Protein AF-A0A150GK79-F1 (afdb_monomer)

Mean predicted aligned error: 10.84 Å

Secondary structure (DSSP, 8-state):
--HHHHHHHHHT-HHHHHHHHHHHHHHHHHHHHHHHHHHHHHT--HHHHHHT--EEE-HHHHHHHHHHTT----GGG----SEEEPPPP-

InterPro domains:
  IPR042104 Polyketide synthase, dehydratase domain superfamily [G3DSA:3.10.129.110] (17-88)
  IPR049551 Polyketide synthase, dehydratase domain, C-terminal [PF14765] (47-84)

Organism: Gonium pectorale (NCBI:txid33097)

Structure (mmCIF, N/CA/C/O backbone):
data_AF-A0A150GK79-F1
#
_entry.id   AF-A0A150GK79-F1
#
loop_
_atom_site.group_PDB
_atom_site.id
_atom_site.type_symbol
_atom_site.label_atom_id
_atom_site.label_alt_id
_atom_site.label_comp_id
_atom_site.label_asym_id
_atom_site.label_entity_id
_atom_site.label_seq_id
_atom_site.pdbx_PDB_ins_code
_atom_site.Cartn_x
_atom_site.Cartn_y
_atom_site.Cartn_z
_atom_site.occupancy
_atom_site.B_iso_or_equiv
_atom_site.auth_seq_id
_atom_site.auth_comp_id
_atom_site.auth_asym_id
_atom_site.auth_atom_id
_atom_site.pdbx_PDB_model_num
ATOM 1 N N . MET A 1 1 ? 20.596 21.321 -22.049 1.00 63.59 1 MET A N 1
ATOM 2 C CA . MET A 1 1 ? 21.003 19.901 -22.069 1.00 63.59 1 MET A CA 1
ATOM 3 C C . MET A 1 1 ? 21.040 19.489 -23.531 1.00 63.59 1 MET A C 1
ATOM 5 O O . MET A 1 1 ? 20.013 19.627 -24.180 1.00 63.59 1 MET A O 1
ATOM 9 N N . ASP A 1 2 ? 22.206 19.137 -24.074 1.00 88.69 2 ASP A N 1
ATOM 10 C CA . ASP A 1 2 ? 22.350 18.760 -25.489 1.00 88.69 2 ASP A CA 1
ATOM 11 C C . ASP A 1 2 ? 21.966 17.275 -25.686 1.00 88.69 2 ASP A C 1
ATOM 13 O O . ASP A 1 2 ? 22.617 16.402 -25.101 1.00 88.69 2 ASP A O 1
ATOM 17 N N . PRO A 1 3 ? 20.923 16.960 -26.479 1.00 86.06 3 PRO A N 1
ATOM 18 C CA . PRO A 1 3 ? 20.499 15.582 -26.726 1.00 86.06 3 PRO A CA 1
ATOM 19 C C . PRO A 1 3 ? 21.563 14.721 -27.419 1.00 86.06 3 PRO A C 1
ATOM 21 O O . PRO A 1 3 ? 21.609 13.510 -27.193 1.00 86.06 3 PRO A O 1
ATOM 24 N N . ALA A 1 4 ? 22.423 15.320 -28.250 1.00 87.88 4 ALA A N 1
ATOM 25 C CA . ALA A 1 4 ? 23.468 14.590 -28.962 1.00 87.88 4 ALA A CA 1
ATOM 26 C C . ALA A 1 4 ? 24.582 14.146 -28.004 1.00 87.88 4 ALA A C 1
ATOM 28 O O . ALA A 1 4 ? 24.965 12.975 -28.018 1.00 87.88 4 ALA A O 1
ATOM 29 N N . ALA A 1 5 ? 25.021 15.043 -27.115 1.00 89.69 5 ALA A N 1
ATOM 30 C CA . ALA A 1 5 ? 25.974 14.734 -26.050 1.00 89.69 5 ALA A CA 1
ATOM 31 C C . ALA A 1 5 ? 25.451 13.672 -25.063 1.00 89.69 5 ALA A C 1
ATOM 33 O O . ALA A 1 5 ? 26.207 12.823 -24.598 1.00 89.69 5 ALA A O 1
ATOM 34 N N . PHE A 1 6 ? 24.148 13.673 -24.758 1.00 86.00 6 PHE A N 1
ATOM 35 C CA . PHE A 1 6 ? 23.543 12.622 -23.935 1.00 86.00 6 PHE A CA 1
ATOM 36 C C . PHE A 1 6 ? 23.557 11.261 -24.644 1.00 86.00 6 PHE A C 1
ATOM 38 O O . PHE A 1 6 ? 23.938 10.255 -24.047 1.00 86.00 6 PHE A O 1
ATOM 45 N N . ARG A 1 7 ? 23.186 11.219 -25.932 1.00 83.75 7 ARG A N 1
ATOM 46 C CA . ARG A 1 7 ? 23.196 9.979 -26.722 1.00 83.75 7 ARG A CA 1
ATOM 47 C C . ARG A 1 7 ? 24.609 9.412 -26.868 1.00 83.75 7 ARG A C 1
ATOM 49 O O . ARG A 1 7 ? 24.770 8.200 -26.768 1.00 83.75 7 ARG A O 1
ATOM 56 N N . SER A 1 8 ? 25.622 10.248 -27.085 1.00 87.31 8 SER A N 1
ATOM 57 C CA . SER A 1 8 ? 27.009 9.777 -27.170 1.00 87.31 8 SER A CA 1
ATOM 58 C C . SER A 1 8 ? 27.515 9.246 -25.828 1.00 87.31 8 SER A C 1
ATOM 60 O O . SER A 1 8 ? 28.108 8.172 -25.796 1.00 87.31 8 SER A O 1
ATOM 62 N N . ALA A 1 9 ? 27.209 9.927 -24.719 1.00 88.00 9 ALA A N 1
ATOM 63 C CA . ALA A 1 9 ? 27.548 9.459 -23.374 1.00 88.00 9 ALA A CA 1
ATOM 64 C C . ALA A 1 9 ? 26.849 8.138 -23.009 1.00 88.00 9 ALA A C 1
ATOM 66 O O . ALA A 1 9 ? 27.415 7.319 -22.291 1.00 88.00 9 ALA A O 1
ATOM 67 N N . LEU A 1 10 ? 25.629 7.921 -23.509 1.00 87.00 10 LEU A N 1
ATOM 68 C CA . LEU A 1 10 ? 24.896 6.670 -23.331 1.00 87.00 10 LEU A CA 1
ATOM 69 C C . LEU A 1 10 ? 25.501 5.528 -24.158 1.00 87.00 10 LEU A C 1
ATOM 71 O O . LEU A 1 10 ? 25.592 4.411 -23.666 1.00 87.00 10 LEU A O 1
ATOM 75 N N . LEU A 1 11 ? 25.917 5.802 -25.399 1.00 89.31 11 LEU A N 1
ATOM 76 C CA . LEU A 1 11 ? 26.504 4.793 -26.285 1.00 89.31 11 LEU A CA 1
ATOM 77 C C . LEU A 1 11 ? 27.946 4.415 -25.916 1.00 89.31 11 LEU A C 1
ATOM 79 O O . LEU A 1 11 ? 28.391 3.320 -26.243 1.00 89.31 11 LEU A O 1
ATOM 83 N N . ALA A 1 12 ? 28.670 5.313 -25.249 1.00 91.00 12 ALA A N 1
ATOM 84 C CA . ALA A 1 12 ? 30.025 5.065 -24.761 1.00 91.00 12 ALA A CA 1
ATOM 85 C C . ALA A 1 12 ? 30.071 4.165 -23.511 1.00 91.00 12 ALA A C 1
ATOM 87 O O . ALA A 1 12 ? 31.150 3.717 -23.130 1.00 91.00 12 ALA A O 1
ATOM 88 N N . ASP A 1 13 ? 28.923 3.910 -22.875 1.00 91.06 13 ASP A N 1
ATOM 89 C CA . ASP A 1 13 ? 28.803 3.126 -21.649 1.00 91.06 13 ASP A CA 1
ATOM 90 C C . ASP A 1 13 ? 28.120 1.771 -21.946 1.00 91.06 13 ASP A C 1
ATOM 92 O O . ASP A 1 13 ? 26.892 1.706 -22.101 1.00 91.06 13 ASP A O 1
ATOM 96 N N . PRO A 1 14 ? 28.895 0.675 -22.055 1.00 88.19 14 PRO A N 1
ATOM 97 C CA . PRO A 1 14 ? 28.354 -0.637 -22.399 1.00 88.19 14 PRO A CA 1
ATOM 98 C C . PRO A 1 14 ? 27.435 -1.203 -21.308 1.00 88.19 14 PRO A C 1
ATOM 100 O O . PRO A 1 14 ? 26.507 -1.942 -21.637 1.00 88.19 14 PRO A O 1
ATOM 103 N N . GLU A 1 15 ? 27.630 -0.834 -20.036 1.00 89.06 15 GLU A N 1
ATOM 104 C CA . GLU A 1 15 ? 26.750 -1.264 -18.943 1.00 89.06 15 GLU A CA 1
ATOM 105 C C . GLU A 1 15 ? 25.375 -0.601 -19.063 1.00 89.06 15 GLU A C 1
ATOM 107 O O . GLU A 1 15 ? 24.345 -1.267 -18.930 1.00 89.06 15 GLU A O 1
ATOM 112 N N . ARG A 1 16 ? 25.332 0.694 -19.405 1.00 84.25 16 ARG A N 1
ATOM 113 C CA . ARG A 1 16 ? 24.063 1.398 -19.656 1.00 84.25 16 ARG A CA 1
ATOM 114 C C . ARG A 1 16 ? 23.326 0.869 -20.881 1.00 84.25 16 ARG A C 1
ATOM 116 O O . ARG A 1 16 ? 22.099 0.771 -20.839 1.00 84.25 16 ARG A O 1
ATOM 123 N N . ILE A 1 17 ? 24.037 0.503 -21.952 1.00 84.56 17 ILE A N 1
ATOM 124 C CA . ILE A 1 17 ? 23.417 -0.144 -23.120 1.00 84.56 17 ILE A CA 1
ATOM 125 C C . ILE A 1 17 ? 22.834 -1.510 -22.733 1.00 84.56 17 ILE A C 1
ATOM 127 O O . ILE A 1 17 ? 21.679 -1.786 -23.060 1.00 84.56 17 ILE A O 1
ATOM 131 N N . ALA A 1 18 ? 23.594 -2.345 -22.020 1.00 85.06 18 ALA A N 1
ATOM 132 C CA . ALA A 1 18 ? 23.134 -3.666 -21.594 1.00 85.06 18 ALA A CA 1
ATOM 133 C C . ALA A 1 18 ? 21.896 -3.573 -20.682 1.00 85.06 18 ALA A C 1
ATOM 135 O O . ALA A 1 18 ? 20.918 -4.300 -20.874 1.00 85.06 18 ALA A O 1
ATOM 136 N N . ALA A 1 19 ? 21.883 -2.615 -19.749 1.00 82.88 19 ALA A N 1
ATOM 137 C CA . ALA A 1 19 ? 20.726 -2.351 -18.899 1.00 82.88 19 ALA A CA 1
ATOM 138 C C . ALA A 1 19 ? 19.479 -1.988 -19.726 1.00 82.88 19 A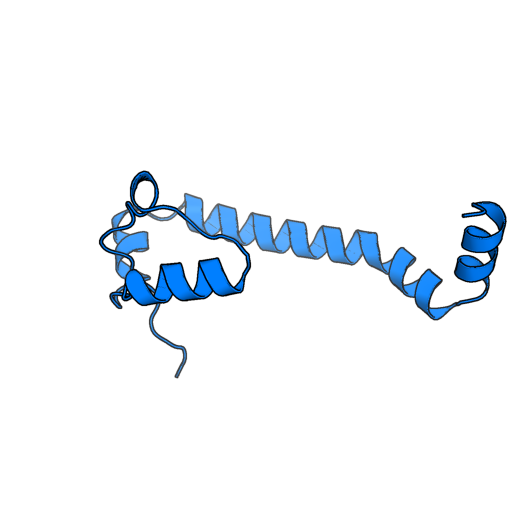LA A C 1
ATOM 140 O O . ALA A 1 19 ? 18.413 -2.560 -19.506 1.00 82.88 19 ALA A O 1
ATOM 141 N N . LEU A 1 20 ? 19.607 -1.113 -20.730 1.00 79.06 20 LEU A N 1
ATOM 142 C CA . LEU A 1 20 ? 18.497 -0.745 -21.620 1.00 79.06 20 LEU A CA 1
ATOM 143 C C . LEU A 1 20 ? 17.994 -1.910 -22.478 1.00 79.06 20 LEU A C 1
ATOM 145 O O . LEU A 1 20 ? 16.798 -1.984 -22.747 1.00 79.06 20 L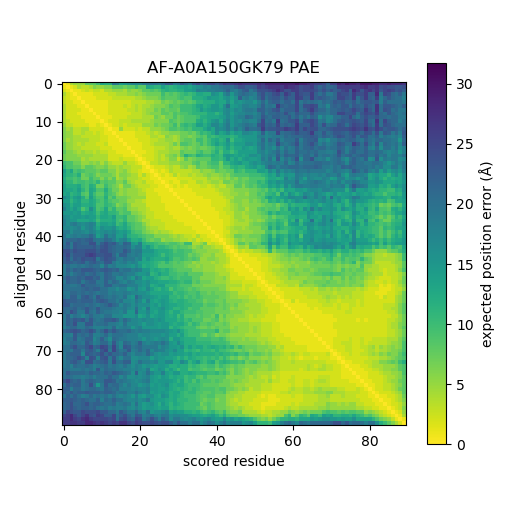EU A O 1
ATOM 149 N N . GLN A 1 21 ? 18.877 -2.818 -22.894 1.00 83.31 21 GLN A N 1
ATOM 150 C CA . GLN A 1 21 ? 18.501 -4.008 -23.663 1.00 83.31 21 GLN A CA 1
ATOM 151 C C . GLN A 1 21 ? 17.741 -5.033 -22.816 1.00 83.31 21 GLN A C 1
ATOM 153 O O . GLN A 1 21 ? 16.783 -5.622 -23.303 1.00 83.31 21 GLN A O 1
ATOM 158 N N . SER A 1 22 ? 18.113 -5.195 -21.543 1.00 83.06 22 SER A N 1
ATOM 159 C CA . SER A 1 22 ? 17.388 -6.047 -20.585 1.00 83.06 22 SER A CA 1
ATOM 160 C C . SER A 1 22 ? 16.084 -5.424 -20.067 1.00 83.06 22 SER A C 1
ATOM 162 O O . SER A 1 22 ? 15.219 -6.108 -19.519 1.00 83.06 22 SER A O 1
ATOM 164 N N . TYR A 1 23 ? 15.911 -4.112 -20.247 1.00 81.12 23 TYR A N 1
ATOM 165 C CA . TYR A 1 23 ? 14.799 -3.359 -19.675 1.00 81.12 23 TYR A CA 1
ATOM 166 C C . TYR A 1 23 ? 13.406 -3.835 -20.139 1.00 81.12 23 TYR A C 1
ATOM 168 O O . TYR A 1 23 ? 12.520 -3.962 -19.291 1.00 81.12 23 TYR A O 1
ATOM 176 N N . PRO A 1 24 ? 13.162 -4.159 -21.428 1.00 88.31 24 PRO A N 1
ATOM 177 C CA . PRO A 1 24 ? 11.875 -4.693 -21.876 1.00 88.31 24 PRO A CA 1
ATOM 178 C C . PRO A 1 24 ? 11.535 -6.046 -21.245 1.00 88.31 24 PRO A C 1
ATOM 180 O O . PRO A 1 24 ? 10.379 -6.281 -20.899 1.00 88.31 24 PRO A O 1
ATOM 183 N N . GLU A 1 25 ? 12.529 -6.917 -21.065 1.00 83.69 25 GLU A N 1
ATOM 184 C CA . GLU A 1 25 ? 12.355 -8.221 -20.421 1.00 83.69 25 GLU A CA 1
ATOM 185 C C . GLU A 1 25 ? 12.043 -8.059 -18.935 1.00 83.69 25 GLU A C 1
ATOM 187 O O . GLU A 1 25 ? 11.090 -8.661 -18.443 1.00 83.69 25 GLU A O 1
ATOM 192 N N . TYR A 1 26 ? 12.774 -7.182 -18.240 1.00 80.56 26 TYR A N 1
ATOM 193 C CA . TYR A 1 26 ? 12.496 -6.822 -16.850 1.00 80.56 26 TYR A CA 1
ATOM 194 C C . TYR A 1 26 ? 11.067 -6.288 -16.681 1.00 80.56 26 TYR A C 1
ATOM 196 O O . TYR A 1 26 ? 10.313 -6.766 -15.832 1.00 80.56 26 TYR A O 1
ATOM 204 N N . LEU A 1 27 ? 10.650 -5.348 -17.537 1.00 84.25 27 LEU A N 1
ATOM 205 C CA . LEU A 1 27 ? 9.287 -4.817 -17.516 1.00 84.25 27 LEU A CA 1
ATOM 206 C C . LEU A 1 27 ? 8.239 -5.888 -17.843 1.00 84.25 27 LEU A C 1
ATOM 208 O O . LEU A 1 27 ? 7.158 -5.882 -17.255 1.00 84.25 27 LEU A O 1
ATOM 212 N N . GLY A 1 28 ? 8.531 -6.796 -18.776 1.00 88.00 28 GLY A N 1
ATOM 213 C CA . GLY A 1 28 ? 7.656 -7.916 -19.121 1.00 88.00 28 GLY A CA 1
ATOM 214 C C . GLY A 1 28 ? 7.487 -8.901 -17.964 1.00 88.00 28 GLY A C 1
ATOM 215 O O . GLY A 1 28 ? 6.361 -9.264 -17.620 1.00 88.00 28 GLY A O 1
ATOM 216 N N . ALA A 1 29 ? 8.589 -9.284 -17.319 1.00 85.25 29 ALA A N 1
ATOM 217 C CA . ALA A 1 29 ? 8.600 -10.171 -16.163 1.00 85.25 29 ALA A CA 1
ATOM 218 C C . ALA A 1 29 ? 7.849 -9.562 -14.969 1.00 85.25 29 ALA A C 1
ATOM 220 O O . ALA A 1 29 ? 7.031 -10.247 -14.347 1.00 85.25 29 ALA A O 1
ATOM 221 N N . GLU A 1 30 ? 8.058 -8.271 -14.694 1.00 86.50 30 GLU A N 1
ATOM 222 C CA . GLU A 1 30 ? 7.369 -7.564 -13.613 1.00 86.50 30 GLU A CA 1
ATOM 223 C C . GLU A 1 30 ? 5.869 -7.426 -13.897 1.00 86.50 30 GLU A C 1
ATOM 225 O O . GLU A 1 30 ? 5.041 -7.737 -13.038 1.00 86.50 30 GLU A O 1
ATOM 230 N N . LYS A 1 31 ? 5.486 -7.078 -15.134 1.00 87.94 31 LYS A N 1
ATOM 231 C CA . LYS A 1 31 ? 4.075 -7.077 -15.554 1.00 87.94 31 LYS A CA 1
ATOM 232 C C . LYS A 1 31 ? 3.427 -8.451 -15.385 1.00 87.94 31 LYS A C 1
ATOM 234 O O . LYS A 1 31 ? 2.318 -8.531 -14.864 1.00 87.94 31 LYS A O 1
ATOM 239 N N . ALA A 1 32 ? 4.104 -9.531 -15.778 1.00 90.19 32 ALA A N 1
ATOM 240 C CA . ALA A 1 32 ? 3.585 -10.891 -15.633 1.00 90.19 32 ALA A CA 1
ATOM 241 C C . ALA A 1 32 ? 3.448 -11.309 -14.158 1.00 90.19 32 ALA A C 1
ATOM 243 O O . ALA A 1 32 ? 2.469 -11.956 -13.783 1.00 90.19 32 ALA A O 1
ATOM 244 N 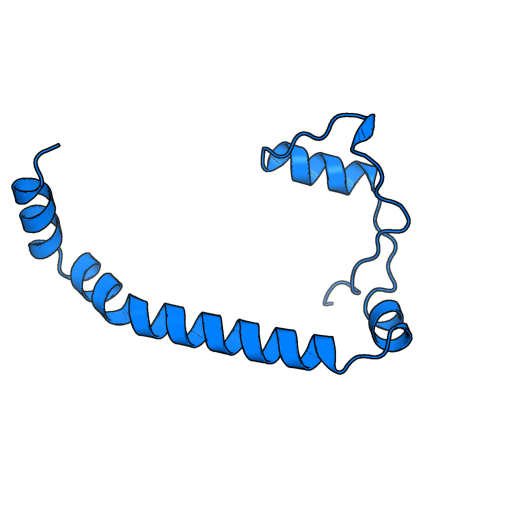N . ARG A 1 33 ? 4.402 -10.921 -13.301 1.00 89.00 33 ARG A N 1
ATOM 245 C CA . ARG A 1 33 ? 4.321 -11.115 -11.846 1.00 89.00 33 ARG A CA 1
ATOM 246 C C . ARG A 1 33 ? 3.112 -10.384 -11.264 1.00 89.00 33 ARG A C 1
ATOM 248 O O . ARG A 1 33 ? 2.339 -10.997 -10.528 1.00 89.00 33 ARG A O 1
ATOM 255 N N . MET A 1 34 ? 2.937 -9.112 -11.613 1.00 86.19 34 MET A N 1
ATOM 256 C CA . MET A 1 34 ? 1.803 -8.298 -11.173 1.00 86.19 34 MET A CA 1
ATOM 257 C C . MET A 1 34 ? 0.466 -8.873 -11.651 1.00 86.19 34 MET A C 1
ATOM 259 O O . MET A 1 34 ? -0.467 -8.953 -10.858 1.00 86.19 34 MET A O 1
ATOM 263 N N . ALA A 1 35 ? 0.383 -9.344 -12.899 1.00 88.50 35 ALA A N 1
ATOM 264 C CA . ALA A 1 35 ? -0.821 -9.969 -13.447 1.00 88.50 35 ALA A CA 1
ATOM 265 C C . ALA A 1 35 ? -1.213 -11.245 -12.683 1.00 88.50 35 ALA A C 1
ATOM 267 O O . ALA A 1 35 ? -2.346 -11.351 -12.224 1.00 88.50 35 ALA A O 1
ATOM 268 N N . ARG A 1 36 ? -0.261 -12.166 -12.454 1.00 88.50 36 ARG A N 1
ATOM 269 C CA . ARG A 1 36 ? -0.499 -13.385 -11.652 1.00 88.50 36 ARG A CA 1
ATOM 270 C C . ARG A 1 36 ? -0.936 -13.065 -10.226 1.00 88.50 36 ARG A C 1
ATOM 272 O O . ARG A 1 36 ? -1.786 -13.745 -9.658 1.00 88.50 36 ARG A O 1
ATO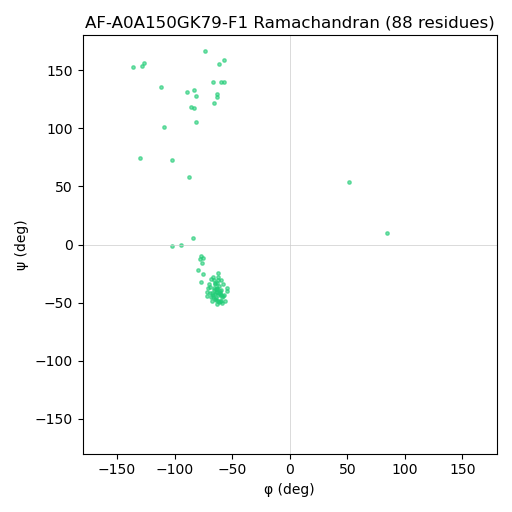M 279 N N . MET A 1 37 ? -0.334 -12.039 -9.627 1.00 85.12 37 MET A N 1
ATOM 280 C CA . MET A 1 37 ? -0.739 -11.576 -8.306 1.00 85.12 37 MET A CA 1
ATOM 281 C C . MET A 1 37 ? -2.181 -11.056 -8.351 1.00 85.12 37 MET A C 1
ATOM 283 O O . MET A 1 37 ? -3.001 -11.522 -7.568 1.00 85.12 37 MET A O 1
ATOM 287 N N . ALA A 1 38 ? -2.512 -10.160 -9.282 1.00 83.94 38 ALA A N 1
ATOM 288 C CA . ALA A 1 38 ? -3.853 -9.597 -9.433 1.00 83.94 38 ALA A CA 1
ATOM 289 C C . ALA A 1 38 ? -4.932 -10.673 -9.653 1.00 83.94 38 ALA A C 1
ATOM 291 O O . ALA A 1 38 ? -5.967 -10.624 -8.995 1.00 83.94 38 ALA A O 1
ATOM 292 N N . GLU A 1 39 ? -4.666 -11.669 -10.500 1.00 82.88 39 GLU A N 1
ATOM 293 C CA . GLU A 1 39 ? -5.555 -12.813 -10.749 1.00 82.88 39 GLU A CA 1
ATOM 294 C C . GLU A 1 39 ? -5.843 -13.594 -9.457 1.00 82.88 39 GLU A C 1
ATOM 296 O O . GLU A 1 39 ? -6.996 -13.732 -9.050 1.00 82.88 39 GLU A O 1
ATOM 301 N N . ARG A 1 40 ? -4.794 -13.963 -8.710 1.00 81.06 40 ARG A N 1
ATOM 302 C CA . ARG A 1 40 ? -4.927 -14.632 -7.404 1.00 81.06 40 ARG A CA 1
ATOM 303 C C . ARG A 1 40 ? -5.741 -13.818 -6.392 1.00 81.06 40 ARG A C 1
ATOM 305 O O . ARG A 1 40 ? -6.406 -14.385 -5.526 1.00 81.06 40 ARG A O 1
ATOM 312 N N . TRP A 1 41 ? -5.642 -12.490 -6.432 1.00 72.38 41 TRP A N 1
ATOM 313 C CA . TRP A 1 41 ? -6.410 -11.609 -5.550 1.00 72.38 41 TRP A CA 1
ATOM 314 C C . TRP A 1 41 ? -7.870 -11.453 -5.992 1.00 72.38 41 TRP A C 1
ATOM 316 O O . TRP A 1 41 ? -8.732 -11.324 -5.122 1.00 72.38 41 TRP A O 1
ATOM 326 N N . ALA A 1 42 ? -8.149 -11.504 -7.298 1.00 76.50 42 ALA A N 1
ATOM 327 C CA . ALA A 1 42 ? -9.497 -11.426 -7.862 1.00 76.50 42 ALA A CA 1
ATOM 328 C C . ALA A 1 42 ? -10.337 -12.679 -7.565 1.00 76.50 42 ALA A C 1
ATOM 330 O O . ALA A 1 42 ? -11.537 -12.573 -7.331 1.00 76.50 42 ALA A O 1
ATOM 331 N N . GLU A 1 43 ? -9.708 -13.852 -7.506 1.00 74.88 43 GLU A N 1
ATOM 332 C CA . GLU A 1 43 ? -10.382 -15.124 -7.202 1.00 74.88 43 GLU A CA 1
ATOM 333 C C . GLU A 1 43 ? -10.695 -15.320 -5.707 1.00 74.88 43 GLU A C 1
ATOM 335 O O . GLU A 1 43 ? -11.404 -16.252 -5.322 1.00 74.88 43 GLU A O 1
ATOM 340 N N . ARG A 1 44 ? -10.174 -14.455 -4.826 1.00 80.62 44 ARG A N 1
ATOM 341 C CA . ARG A 1 44 ? -10.391 -14.573 -3.380 1.00 80.62 44 ARG A CA 1
ATOM 342 C C . ARG A 1 44 ? -11.742 -14.001 -2.966 1.00 80.62 44 ARG A C 1
ATOM 344 O O . ARG A 1 44 ? -12.034 -12.829 -3.187 1.00 80.62 44 ARG A O 1
ATOM 351 N N . THR A 1 45 ? -12.515 -14.806 -2.240 1.00 85.69 45 THR A N 1
ATOM 352 C CA . THR A 1 45 ? -13.692 -14.327 -1.505 1.00 85.69 45 THR A CA 1
ATOM 353 C C . THR A 1 45 ? -13.289 -13.293 -0.443 1.00 85.69 45 THR A C 1
ATOM 355 O O . THR A 1 45 ? -12.159 -13.297 0.053 1.00 85.69 45 THR A O 1
ATOM 358 N N . VAL A 1 46 ? -14.220 -12.414 -0.056 1.00 81.44 46 VAL A N 1
ATOM 359 C CA . VAL A 1 46 ? -13.983 -11.361 0.956 1.00 81.44 46 VAL A CA 1
ATOM 360 C C . VAL A 1 46 ? -13.453 -11.942 2.272 1.00 81.44 46 VAL A C 1
ATOM 362 O O . VAL A 1 46 ? -12.531 -11.389 2.873 1.00 81.44 46 VAL A O 1
ATOM 365 N N . ASP A 1 47 ? -13.977 -13.089 2.702 1.00 82.75 47 ASP A N 1
ATOM 366 C CA . ASP A 1 47 ? -13.525 -13.742 3.932 1.00 82.75 47 ASP A CA 1
ATOM 367 C C . ASP A 1 47 ? -12.106 -14.306 3.806 1.00 82.75 47 ASP A C 1
ATOM 369 O O . ASP A 1 47 ? -11.313 -14.179 4.738 1.00 82.75 47 ASP A O 1
ATOM 373 N N . ALA A 1 48 ? -11.729 -14.837 2.637 1.00 84.19 48 ALA A N 1
ATOM 374 C CA . ALA A 1 48 ? -10.357 -15.278 2.383 1.00 84.19 48 ALA A CA 1
ATOM 375 C C . ALA A 1 48 ? -9.360 -14.105 2.399 1.00 84.19 48 ALA A C 1
ATOM 377 O O . ALA A 1 48 ? -8.216 -14.267 2.831 1.00 84.19 48 ALA A O 1
ATOM 378 N N . GLN A 1 49 ? -9.786 -12.915 1.963 1.00 81.75 49 GLN A N 1
ATOM 379 C CA . GLN A 1 49 ? -8.975 -11.699 2.058 1.00 81.75 49 GLN A CA 1
ATOM 380 C C . GLN A 1 49 ? -8.788 -11.276 3.522 1.00 81.75 49 GLN A C 1
ATOM 382 O O . GLN A 1 49 ? -7.648 -11.083 3.951 1.00 81.75 49 GLN A O 1
ATOM 387 N N . ARG A 1 50 ? -9.872 -11.219 4.309 1.00 82.81 50 ARG A N 1
ATOM 388 C CA . ARG A 1 50 ? -9.826 -10.884 5.747 1.00 82.81 50 ARG A CA 1
ATOM 389 C C . ARG A 1 50 ? -8.969 -11.867 6.544 1.00 82.81 50 ARG A C 1
ATOM 391 O O . ARG A 1 50 ? -8.137 -11.442 7.337 1.00 82.81 50 ARG A O 1
ATOM 398 N N . ALA A 1 51 ? -9.111 -13.166 6.285 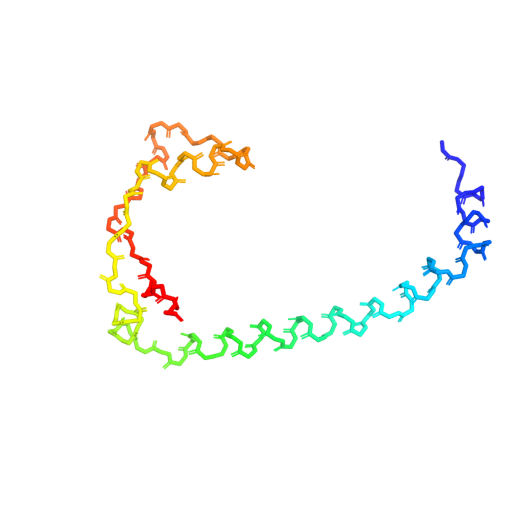1.00 86.00 51 ALA A N 1
ATOM 399 C CA . ALA A 1 51 ? -8.329 -14.206 6.952 1.00 86.00 51 ALA A CA 1
ATOM 400 C C . ALA A 1 51 ? -6.819 -14.090 6.679 1.00 86.00 51 ALA A C 1
ATOM 402 O O . ALA A 1 51 ? -6.008 -14.486 7.512 1.00 86.00 51 ALA A O 1
ATOM 403 N N . SER A 1 52 ? -6.426 -13.535 5.527 1.00 84.56 52 SER A N 1
ATOM 404 C CA . SER A 1 52 ? -5.013 -13.408 5.150 1.00 84.56 52 SER A CA 1
ATOM 405 C C . SER A 1 52 ? -4.261 -12.262 5.837 1.00 84.56 52 SER A C 1
ATOM 407 O O . SER A 1 52 ? -3.033 -12.238 5.792 1.00 84.56 52 SER A O 1
ATOM 409 N N . ALA A 1 53 ? -4.972 -11.340 6.489 1.00 89.50 53 ALA A N 1
ATOM 410 C CA . ALA A 1 53 ? -4.397 -10.218 7.224 1.00 89.50 53 ALA A CA 1
ATOM 411 C C . ALA A 1 53 ? -5.014 -10.143 8.632 1.00 89.50 53 ALA A C 1
ATOM 413 O O . ALA A 1 53 ? -5.878 -9.305 8.881 1.00 89.50 53 ALA A O 1
ATOM 414 N N . PRO A 1 54 ? -4.628 -11.037 9.558 1.00 89.25 54 PRO A N 1
ATOM 415 C CA . PRO A 1 54 ? -5.255 -11.089 10.876 1.00 89.25 54 PRO A CA 1
ATOM 416 C C . PRO A 1 54 ? -4.723 -10.019 11.840 1.00 89.25 54 PRO A C 1
ATOM 418 O O . PRO A 1 54 ? -5.403 -9.674 12.805 1.00 89.25 54 PRO A O 1
ATOM 421 N N . VAL A 1 55 ? -3.523 -9.478 11.612 1.00 92.38 55 VAL A N 1
ATOM 422 C CA . VAL A 1 55 ? -2.845 -8.627 12.597 1.00 92.38 55 VAL A CA 1
ATOM 423 C C . VAL A 1 55 ? -3.313 -7.177 12.448 1.00 92.38 55 VAL A C 1
ATOM 425 O O . VAL A 1 55 ? -3.099 -6.589 11.388 1.00 92.38 55 VAL A O 1
ATOM 428 N N . PRO A 1 56 ? -3.937 -6.561 13.469 1.00 93.12 56 PRO A N 1
ATOM 429 C CA . PRO A 1 56 ? -4.319 -5.156 13.402 1.00 93.12 56 PRO A CA 1
ATOM 430 C C . PRO A 1 56 ? -3.077 -4.260 13.358 1.00 93.12 56 PRO A C 1
ATOM 432 O O . PRO A 1 56 ? -2.091 -4.488 14.061 1.00 93.12 56 PRO A O 1
ATOM 435 N N . ARG A 1 57 ? -3.134 -3.214 12.537 1.00 92.12 57 ARG A N 1
ATOM 436 C CA . ARG A 1 57 ? -2.076 -2.215 12.384 1.00 92.12 57 ARG A CA 1
ATOM 437 C C . ARG A 1 57 ? -2.546 -0.881 12.946 1.00 92.12 57 ARG A C 1
ATOM 439 O O . ARG A 1 57 ? -3.656 -0.433 12.667 1.00 92.12 57 ARG A O 1
ATOM 446 N N . ASP A 1 58 ? -1.670 -0.225 13.697 1.00 93.12 58 ASP A N 1
ATOM 447 C CA . ASP A 1 58 ? -1.919 1.131 14.174 1.00 93.12 58 ASP A CA 1
ATOM 448 C C . ASP 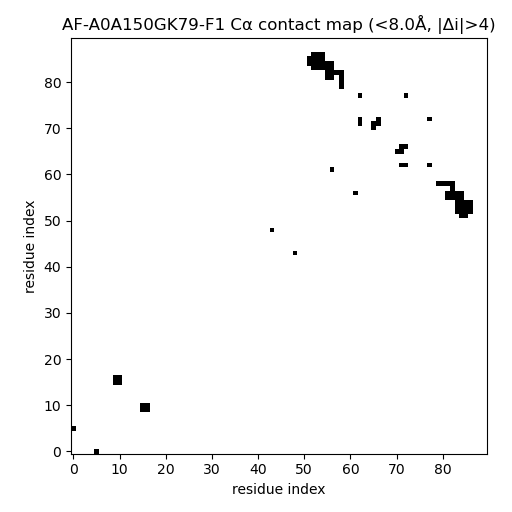A 1 58 ? -1.967 2.123 13.001 1.00 93.12 58 ASP A C 1
ATOM 450 O O . ASP A 1 58 ? -1.004 2.284 12.245 1.00 93.12 58 ASP A O 1
ATOM 454 N N . THR A 1 59 ? -3.097 2.813 12.864 1.00 93.94 59 THR A N 1
ATOM 455 C CA . THR A 1 59 ? -3.330 3.794 11.804 1.00 93.94 59 THR A CA 1
ATOM 456 C C . THR A 1 59 ? -2.462 5.038 11.968 1.00 93.94 59 THR A C 1
ATOM 458 O O . THR A 1 59 ? -2.103 5.656 10.967 1.00 93.94 59 THR A O 1
ATOM 461 N N . VAL A 1 60 ? -2.092 5.413 13.201 1.00 92.19 60 VAL A N 1
ATOM 462 C CA . VAL A 1 60 ? -1.192 6.553 13.448 1.00 92.19 60 VAL A CA 1
ATOM 463 C C . VAL A 1 60 ? 0.182 6.262 12.854 1.00 92.19 60 VAL A C 1
ATOM 465 O O . VAL A 1 60 ? 0.728 7.086 12.1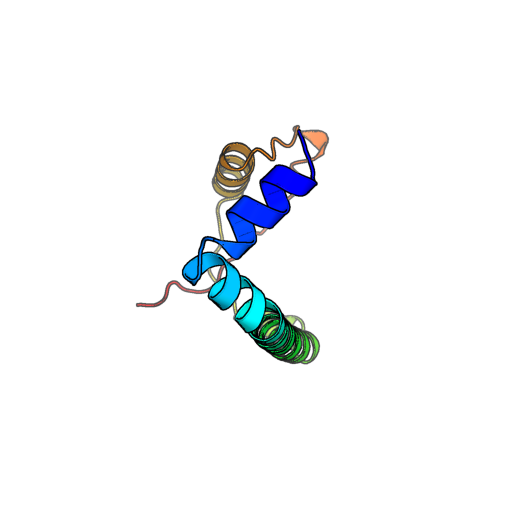19 1.00 92.19 60 VAL A O 1
ATOM 468 N N . HIS A 1 61 ? 0.702 5.060 13.102 1.00 91.88 61 HIS A N 1
ATOM 469 C CA . HIS A 1 61 ? 1.956 4.608 12.515 1.00 91.88 61 HIS A CA 1
ATOM 470 C C . HIS A 1 61 ? 1.911 4.566 10.977 1.00 91.88 61 HIS A C 1
ATOM 472 O O . HIS A 1 61 ? 2.862 5.003 10.335 1.00 91.88 61 HIS A O 1
ATOM 478 N N . VAL A 1 62 ? 0.801 4.124 10.372 1.00 94.19 62 VAL A N 1
ATOM 479 C CA . VAL A 1 62 ? 0.634 4.138 8.903 1.00 94.19 62 VAL A CA 1
ATOM 480 C C . VAL A 1 62 ? 0.748 5.558 8.343 1.00 94.19 62 VAL A C 1
ATOM 482 O O . VAL A 1 62 ? 1.518 5.789 7.414 1.00 94.19 62 VAL A O 1
ATOM 485 N N . TYR A 1 63 ? 0.040 6.532 8.921 1.00 95.62 63 TYR A N 1
ATOM 486 C CA . TYR A 1 63 ? 0.132 7.920 8.455 1.00 95.62 63 TYR A CA 1
ATOM 487 C C . TYR A 1 63 ? 1.513 8.537 8.677 1.00 95.62 63 TYR A C 1
ATOM 489 O O . TYR A 1 63 ? 1.929 9.368 7.873 1.00 95.62 63 TYR A O 1
ATOM 497 N N . LYS A 1 64 ? 2.239 8.118 9.719 1.00 94.12 64 LYS A N 1
ATOM 498 C CA . LYS A 1 64 ? 3.634 8.521 9.916 1.00 94.12 64 LYS A CA 1
ATOM 499 C C . LYS A 1 64 ? 4.522 8.030 8.767 1.00 94.12 64 LYS A C 1
ATOM 501 O O . LYS A 1 64 ? 5.237 8.837 8.188 1.00 94.12 64 LYS A O 1
ATOM 506 N N . GLN A 1 65 ? 4.425 6.751 8.396 1.00 95.00 65 GLN A N 1
ATOM 507 C CA . GLN A 1 65 ? 5.195 6.185 7.278 1.00 95.00 65 GLN A CA 1
ATOM 508 C C . GLN A 1 65 ? 4.835 6.840 5.935 1.00 95.00 65 GLN A C 1
ATOM 510 O O . GLN A 1 65 ? 5.706 7.092 5.108 1.00 95.00 65 GLN A O 1
ATOM 515 N N . LEU A 1 66 ? 3.554 7.162 5.721 1.00 95.12 66 LEU A N 1
ATOM 516 C CA . LEU A 1 66 ? 3.117 7.896 4.530 1.00 95.12 66 LEU A CA 1
ATOM 517 C C . LEU A 1 66 ? 3.703 9.313 4.490 1.00 95.12 66 LEU A C 1
ATOM 519 O O . LEU A 1 66 ? 4.191 9.733 3.446 1.00 95.12 66 LEU A O 1
ATOM 523 N N . ALA A 1 67 ? 3.720 10.024 5.619 1.00 95.94 67 ALA A N 1
ATOM 524 C CA . ALA A 1 67 ? 4.341 11.344 5.707 1.00 95.94 67 ALA A CA 1
ATOM 525 C C . ALA A 1 67 ? 5.860 11.286 5.457 1.00 95.94 67 ALA A C 1
ATOM 527 O O . ALA A 1 67 ? 6.383 12.122 4.726 1.00 95.94 67 ALA A O 1
ATOM 528 N N . GLU A 1 68 ? 6.555 10.270 5.984 1.00 96.19 68 GLU A N 1
ATOM 529 C CA . GLU A 1 68 ? 7.977 10.009 5.696 1.00 96.19 68 GLU A CA 1
ATOM 530 C C . GLU A 1 68 ? 8.232 9.763 4.195 1.00 96.19 68 GLU A C 1
ATOM 532 O O . GLU A 1 68 ? 9.282 10.137 3.679 1.00 96.19 68 GLU A O 1
ATOM 537 N N . ALA A 1 69 ? 7.253 9.207 3.474 1.00 96.19 69 ALA A N 1
ATOM 538 C CA . ALA A 1 69 ? 7.280 9.034 2.020 1.00 96.19 69 ALA A CA 1
ATOM 539 C C . ALA A 1 69 ? 6.824 10.281 1.224 1.00 96.19 69 ALA A C 1
ATOM 541 O O . ALA A 1 69 ? 6.699 10.213 0.002 1.00 96.19 69 ALA A O 1
ATOM 542 N N . GLY A 1 70 ? 6.559 11.412 1.889 1.00 96.06 70 GLY A N 1
ATOM 543 C CA . GLY A 1 70 ? 6.107 12.661 1.262 1.00 96.06 70 GLY A CA 1
ATOM 544 C C . GLY A 1 70 ? 4.596 12.756 1.018 1.00 96.06 70 GLY A C 1
ATOM 545 O O . GLY A 1 70 ? 4.136 13.682 0.354 1.00 96.06 70 GLY A O 1
ATOM 546 N N . LEU A 1 71 ? 3.808 11.820 1.556 1.00 95.19 71 LEU A N 1
ATOM 547 C CA . LEU A 1 71 ? 2.348 11.786 1.456 1.00 95.19 71 LEU A CA 1
ATOM 548 C C . LEU A 1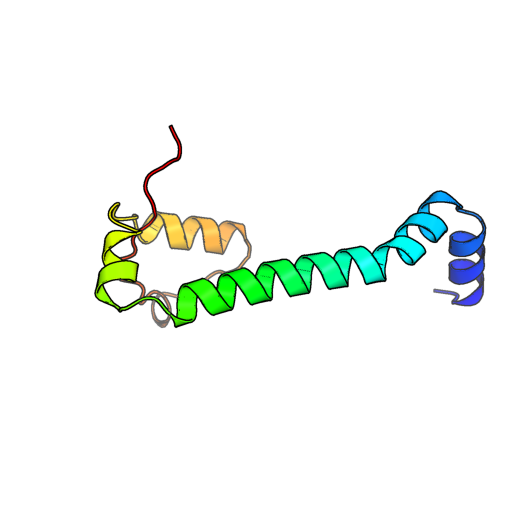 71 ? 1.712 12.283 2.761 1.00 95.19 71 LEU A C 1
ATOM 550 O O . LEU A 1 71 ? 1.164 11.514 3.557 1.00 95.19 71 LEU A O 1
ATOM 554 N N . GLU A 1 72 ? 1.798 13.592 2.999 1.00 94.06 72 GLU A N 1
ATOM 555 C CA . GLU A 1 72 ? 1.203 14.213 4.181 1.00 94.06 72 GLU A CA 1
ATOM 556 C C . GLU A 1 72 ? -0.301 14.464 3.988 1.00 94.06 72 GLU A C 1
ATOM 558 O O . GLU A 1 72 ? -0.735 15.380 3.289 1.00 94.06 72 GLU A O 1
ATOM 563 N N . TYR A 1 73 ? -1.123 13.645 4.643 1.00 93.88 73 TYR A N 1
ATOM 564 C CA . TYR A 1 73 ? -2.576 13.809 4.642 1.00 93.88 73 TYR A CA 1
ATOM 565 C C . TYR A 1 73 ? -3.029 14.710 5.794 1.00 93.88 73 TYR A C 1
ATOM 567 O O . TYR A 1 73 ? -2.665 14.478 6.951 1.00 93.88 73 TYR A O 1
ATOM 575 N N . GLY A 1 74 ? -3.879 15.698 5.507 1.00 92.44 74 GLY A N 1
ATOM 576 C CA . GLY A 1 74 ? -4.554 16.508 6.529 1.00 92.44 74 GLY A CA 1
ATOM 577 C C . GLY A 1 74 ? -5.679 15.744 7.254 1.00 92.44 74 GLY A C 1
ATOM 578 O O . GLY A 1 74 ? -6.121 14.704 6.763 1.00 92.44 74 GLY A O 1
ATOM 579 N N . PRO A 1 75 ? -6.198 16.246 8.395 1.00 92.19 75 PRO A N 1
ATOM 580 C CA . PRO A 1 75 ? -7.179 15.531 9.224 1.00 92.19 75 PRO A CA 1
ATOM 581 C C . PRO A 1 75 ? -8.439 15.074 8.478 1.00 92.19 75 PRO A C 1
ATOM 583 O O . PRO A 1 75 ? -8.909 13.963 8.703 1.00 92.19 75 PRO A O 1
ATOM 586 N N . ALA A 1 76 ? -8.938 15.886 7.541 1.00 95.75 76 ALA A N 1
ATOM 587 C CA . ALA A 1 76 ? -10.105 15.550 6.723 1.00 95.75 76 ALA A CA 1
ATOM 588 C C . ALA A 1 76 ? -9.895 14.306 5.836 1.00 95.75 76 ALA A C 1
ATOM 590 O O . ALA A 1 76 ? -10.856 13.628 5.487 1.00 95.75 76 ALA A O 1
ATOM 591 N N . PHE A 1 77 ? -8.641 13.984 5.503 1.00 93.75 77 PHE A N 1
ATOM 592 C CA . PHE A 1 77 ? -8.267 12.855 4.650 1.00 93.75 77 PHE A CA 1
ATOM 593 C C . PHE A 1 77 ? -7.732 11.653 5.447 1.00 93.75 77 PHE A C 1
ATOM 595 O O . PHE A 1 77 ? -7.440 10.605 4.870 1.00 93.75 77 PHE A O 1
ATOM 602 N N . ARG A 1 78 ? -7.632 11.758 6.782 1.00 93.50 78 ARG A N 1
ATOM 603 C CA . ARG A 1 78 ? -7.164 10.671 7.657 1.00 93.50 78 ARG A CA 1
ATOM 604 C C . ARG A 1 78 ? -8.298 9.736 8.093 1.00 93.50 78 ARG A C 1
ATOM 606 O O . ARG A 1 78 ? -8.574 9.582 9.280 1.00 93.50 78 ARG A O 1
ATOM 613 N N . LEU A 1 79 ? -8.981 9.135 7.121 1.00 94.06 79 LEU A N 1
ATOM 614 C CA . LEU A 1 79 ? -10.197 8.341 7.346 1.00 94.06 79 LEU A CA 1
ATOM 615 C C . LEU A 1 79 ? -9.953 6.831 7.499 1.00 94.06 79 LEU A C 1
ATOM 617 O O . LEU A 1 79 ? -10.912 6.088 7.704 1.00 94.06 79 LEU A O 1
ATOM 621 N N . LEU A 1 80 ? -8.704 6.358 7.411 1.00 93.56 80 LEU A N 1
ATOM 622 C CA . LEU A 1 80 ? -8.401 4.933 7.557 1.00 93.56 80 LEU A CA 1
ATOM 623 C C . LEU A 1 80 ? -8.755 4.439 8.963 1.00 93.56 80 LEU A C 1
ATOM 625 O O . LEU A 1 80 ? -8.341 5.006 9.974 1.00 93.56 80 LEU A O 1
ATOM 629 N N . ARG A 1 81 ? -9.513 3.344 9.006 1.00 90.94 81 ARG A N 1
ATOM 630 C CA . ARG A 1 81 ? -9.915 2.609 10.209 1.00 90.94 81 ARG A CA 1
ATOM 631 C C . ARG A 1 81 ? -9.744 1.120 9.933 1.00 90.94 81 ARG A C 1
ATOM 633 O O . ARG A 1 81 ? -9.863 0.710 8.783 1.00 90.94 81 ARG A O 1
ATOM 640 N N . ASN A 1 82 ? -9.508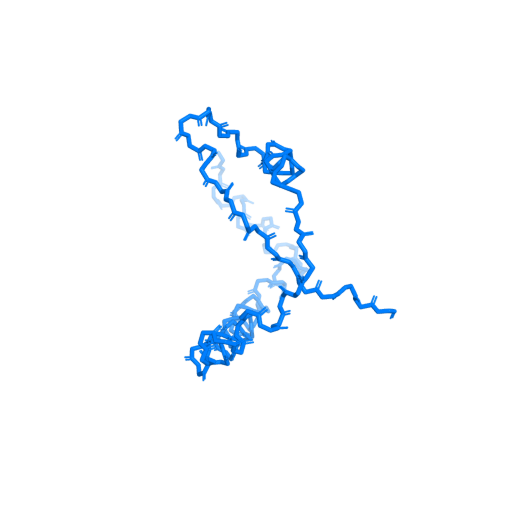 0.329 10.980 1.00 89.94 82 ASN A N 1
ATOM 641 C CA . ASN A 1 82 ? -9.422 -1.135 10.898 1.00 89.94 82 ASN A CA 1
ATOM 642 C C . ASN A 1 82 ? -8.448 -1.608 9.805 1.00 89.94 82 ASN A C 1
ATOM 644 O O . ASN A 1 82 ? -8.812 -2.361 8.906 1.00 89.94 82 ASN A O 1
ATOM 648 N N . VAL A 1 83 ? -7.212 -1.109 9.852 1.00 92.31 83 VAL A N 1
ATOM 649 C CA . VAL A 1 83 ? -6.147 -1.553 8.947 1.00 92.31 83 VAL A CA 1
ATOM 650 C C . VAL A 1 83 ? -5.544 -2.828 9.519 1.00 92.31 83 VAL A C 1
ATOM 652 O O . VAL A 1 83 ? -5.223 -2.877 10.705 1.00 92.31 83 VAL A O 1
ATOM 655 N N . HIS A 1 84 ? -5.371 -3.848 8.682 1.00 92.62 84 HIS A N 1
ATOM 656 C CA . HIS A 1 84 ? -4.753 -5.108 9.077 1.00 92.62 84 HIS A CA 1
ATOM 657 C C . HIS A 1 84 ? -3.632 -5.495 8.118 1.00 92.62 84 HIS A C 1
ATOM 659 O O . HIS A 1 84 ? -3.638 -5.112 6.947 1.00 92.62 84 HIS A O 1
ATOM 665 N N . VAL A 1 85 ? -2.673 -6.262 8.626 1.00 91.19 85 VAL A N 1
ATOM 666 C CA . VAL A 1 85 ? -1.522 -6.766 7.879 1.00 91.19 85 VAL A CA 1
ATOM 667 C C . VAL A 1 85 ? -1.401 -8.288 8.019 1.00 91.19 85 VAL A C 1
ATOM 669 O O . VAL A 1 85 ? -1.916 -8.865 8.986 1.00 91.19 85 VAL A O 1
ATOM 672 N N . PRO A 1 86 ? -0.748 -8.958 7.053 1.00 90.38 86 PRO A N 1
ATOM 673 C CA . PRO A 1 86 ? -0.380 -10.364 7.179 1.00 90.38 86 PRO A CA 1
ATOM 674 C C . PRO A 1 86 ? 0.483 -10.617 8.418 1.00 90.38 86 PRO A C 1
ATOM 676 O O . PRO A 1 86 ? 1.123 -9.700 8.940 1.00 90.38 86 PRO A O 1
ATOM 679 N N . LEU A 1 87 ? 0.509 -11.870 8.877 1.00 87.19 87 LEU A N 1
ATOM 680 C CA . LEU A 1 87 ? 1.484 -12.287 9.883 1.00 87.19 87 LEU A CA 1
ATOM 681 C C . LEU A 1 87 ? 2.905 -12.020 9.359 1.00 87.19 87 LEU A C 1
ATOM 683 O O . LEU A 1 87 ? 3.146 -12.237 8.170 1.00 87.19 87 LEU A O 1
ATOM 687 N N . PRO A 1 88 ? 3.826 -11.543 10.213 1.00 81.12 88 PRO A N 1
ATOM 688 C CA . PRO A 1 88 ? 5.229 -11.460 9.839 1.00 81.12 88 PRO A CA 1
ATOM 689 C C . PRO A 1 88 ? 5.744 -12.863 9.500 1.00 81.12 88 PRO A C 1
ATOM 691 O O . PRO A 1 88 ? 5.385 -13.832 10.172 1.00 81.12 88 PRO A O 1
ATOM 694 N N . ASP A 1 89 ? 6.564 -12.963 8.456 1.00 77.38 89 ASP A N 1
ATOM 695 C CA . ASP A 1 89 ? 7.295 -14.193 8.161 1.00 77.38 89 ASP A CA 1
ATOM 696 C C . ASP A 1 89 ? 8.259 -14.465 9.338 1.00 77.38 89 ASP A C 1
ATOM 698 O O . ASP A 1 89 ? 8.984 -13.555 9.751 1.00 77.38 89 ASP A O 1
ATOM 702 N N . ASN A 1 90 ? 8.199 -15.670 9.925 1.00 50.44 90 ASN A N 1
ATOM 703 C CA . ASN A 1 90 ? 9.086 -16.108 11.019 1.00 50.44 90 ASN A CA 1
ATOM 704 C C . ASN A 1 90 ? 10.536 -16.272 10.553 1.00 50.44 90 ASN A C 1
ATOM 706 O O . ASN A 1 90 ? 10.733 -16.840 9.454 1.00 50.44 90 ASN A O 1
#

Foldseek 3Di:
DDPVVVVVVCVVDVVSVVCVVCVVVVVVVVVVVVVVVVVVVVPDDPVSVCVQFVAWDDLVVVQVVCVVVVNHDDPVRSPDDRDTGGDDDD

pLDDT: mean 87.35, std 7.05, range [50.44, 96.19]

Sequence (90 aa):
MDPAAFRSALLADPERIAALQSYPEYLGAEKARMARMAERWAERTVDAQRASAPVPRDTVHVYKQLAEAGLEYGPAFRLLRNVHVPLPDN

Solvent-accessible surface area (backbone atoms only — not comparable to full-atom values): 5467 Å² total; per-residue (Å²): 135,63,69,65,63,52,52,51,58,45,70,74,31,68,66,60,45,51,52,60,67,47,40,63,55,52,52,49,52,51,51,52,52,51,48,55,50,50,53,63,58,69,76,47,52,72,66,60,55,51,69,58,27,72,42,80,48,66,58,68,60,50,52,49,55,34,37,75,72,72,52,74,71,54,80,94,69,64,73,79,69,92,47,56,36,54,75,78,86,130

Radius of gyration: 21.35 Å; Cα contacts (8 Å, |Δi|>4): 42; chains: 1; bounding box: 44×36×43 Å

Nearest PDB structures (foldseek):
  5tz6-assembly1_B  TM=7.648E-01  e=1.298E+00  Moorena producens 3L
  5tz7-assembly1_A  TM=8.120E-01  e=1.711E+00  Moorena producens 3L
  5tz5-assembly1_B  TM=8.018E-01  e=2.104E+00  Moorena producens 3L
  5h7d-assembly1_E  TM=3.101E-01  e=2.416E+00  synthetic construct